Protein 3DBO (pdb70)

Structure (mmCIF, N/CA/C/O backbone):
data_3DBO
#
_entry.id   3DBO
#
_cell.length_a   64.830
_cell.length_b   64.830
_cell.length_c   164.650
_cell.angle_alpha   90.00
_cell.angle_beta   90.00
_cell.angle_gamma   120.00
#
_symmetry.space_group_name_H-M   'P 65 2 2'
#
loop_
_entity.id
_entity.type
_entity.pdbx_description
1 polymer 'Uncharacterized protein'
2 polymer 'Uncharacterized protein'
3 non-polymer 'SODIUM ION'
4 non-polymer 'ACETATE ION'
5 non-polymer BETA-MERCAPTOETHANOL
6 water water
#
loop_
_atom_site.group_PDB
_atom_site.id
_atom_site.type_symbol
_atom_site.label_atom_id
_atom_site.label_alt_id
_atom_site.label_comp_id
_atom_site.label_asym_id
_atom_site.label_entity_id
_atom_site.label_seq_id
_atom_site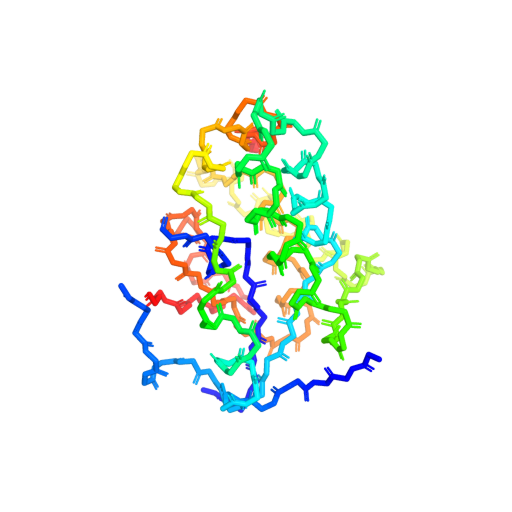.pdbx_PDB_ins_code
_atom_site.Cartn_x
_atom_site.Cartn_y
_atom_site.Cartn_z
_atom_site.occupancy
_atom_site.B_iso_or_equiv
_atom_site.auth_seq_id
_atom_site.auth_comp_id
_atom_site.auth_asym_id
_atom_site.auth_atom_id
_atom_site.pdbx_PDB_model_num
ATOM 1 N N . ARG A 1 53 ? 11.114 9.994 149.907 1.00 41.01 53 ARG A N 1
ATOM 2 C CA . ARG A 1 53 ? 10.672 11.416 149.754 1.00 40.82 53 ARG A CA 1
ATOM 3 C C . ARG A 1 53 ? 9.164 11.569 149.955 1.00 40.91 53 ARG A C 1
ATOM 4 O O . ARG A 1 53 ? 8.367 11.010 149.191 1.00 41.12 53 ARG A O 1
ATOM 12 N N . ARG A 1 54 ? 8.791 12.328 150.988 1.00 40.52 54 ARG A N 1
ATOM 13 C CA . ARG A 1 54 ? 7.392 12.562 151.359 1.00 40.19 54 ARG A CA 1
ATOM 14 C C . ARG A 1 54 ? 7.198 13.947 152.002 1.00 39.94 54 ARG A C 1
ATOM 15 O O . ARG A 1 54 ? 8.166 14.624 152.351 1.00 39.59 54 ARG A O 1
ATOM 17 N N . TRP A 1 55 ? 5.943 14.365 152.146 1.00 39.63 55 TRP A N 1
ATOM 18 C CA . TRP A 1 55 ? 5.634 15.635 152.796 1.00 39.34 55 TRP A CA 1
ATOM 19 C C . TRP A 1 55 ? 5.816 15.499 154.302 1.00 39.49 55 TRP A C 1
ATOM 20 O O . TRP A 1 55 ? 5.124 14.709 154.956 1.00 39.91 55 TRP A O 1
ATOM 31 N N . LEU A 1 56 ? 6.765 16.257 154.842 1.00 39.28 56 LEU A N 1
ATOM 32 C CA . LEU A 1 56 ? 7.084 16.204 156.265 1.00 39.24 56 LEU A CA 1
ATOM 33 C C . LEU A 1 56 ? 6.074 17.001 157.079 1.00 39.32 56 LEU A C 1
ATOM 34 O O . LEU A 1 56 ? 5.624 18.069 156.655 1.00 38.95 56 LEU A O 1
ATOM 39 N N . SER A 1 57 ? 5.717 16.481 158.254 1.00 39.07 57 SER A N 1
ATOM 40 C CA . SER A 1 57 ? 4.941 17.267 159.200 1.00 38.99 57 SER A CA 1
ATOM 41 C C . SER A 1 57 ? 5.814 18.408 159.727 1.00 39.02 57 SER A C 1
ATOM 42 O O . SER A 1 57 ? 7.045 18.339 159.673 1.00 38.70 57 SER A O 1
ATOM 45 N N . LYS A 1 58 ? 5.168 19.456 160.227 1.00 39.42 58 LYS A N 1
ATOM 46 C CA . LYS A 1 58 ? 5.851 20.575 160.878 1.00 39.94 58 LYS A CA 1
ATOM 47 C C . LYS A 1 58 ? 6.867 20.087 161.921 1.00 40.24 58 LYS A C 1
ATOM 48 O O . LYS A 1 58 ? 8.006 20.554 161.949 1.00 40.04 58 LYS A O 1
ATOM 54 N N . THR A 1 59 ? 6.451 19.145 162.770 1.00 40.46 59 THR A N 1
ATOM 55 C CA . THR A 1 59 ? 7.315 18.654 163.847 1.00 40.87 59 THR A CA 1
ATOM 56 C C . THR A 1 59 ? 8.473 17.831 163.294 1.00 40.53 59 THR A C 1
ATOM 57 O O . THR A 1 59 ? 9.614 18.002 163.723 1.00 40.50 59 THR A O 1
ATOM 61 N N . GLU A 1 60 ? 8.161 16.943 162.348 1.00 40.56 60 GLU A N 1
ATOM 62 C CA . GLU A 1 60 ? 9.170 16.166 161.622 1.00 40.35 60 GLU A CA 1
ATOM 63 C C . GLU A 1 60 ? 10.245 17.082 161.022 1.00 40.33 60 GLU A C 1
ATOM 64 O O . GLU A 1 60 ? 11.429 16.946 161.346 1.00 40.57 60 GLU A O 1
ATOM 70 N N . PHE A 1 61 ? 9.830 18.023 160.168 1.00 39.89 61 PHE A N 1
ATOM 71 C CA . PHE A 1 61 ? 10.766 18.976 159.563 1.00 39.41 61 PHE A CA 1
ATOM 72 C C . PHE A 1 61 ? 11.632 19.653 160.616 1.00 39.53 61 PHE A C 1
ATOM 73 O O . PHE A 1 61 ? 12.861 19.603 160.537 1.00 39.46 61 PHE A O 1
ATOM 81 N N . LEU A 1 62 ? 10.982 20.283 161.594 1.00 39.94 62 LEU A N 1
ATOM 82 C CA . LEU A 1 62 ? 11.682 21.022 162.644 1.00 40.15 62 LEU A CA 1
ATOM 83 C C . LEU A 1 62 ? 12.614 20.131 163.463 1.00 40.44 62 LEU A C 1
ATOM 84 O O . LEU A 1 62 ? 13.609 20.610 164.003 1.00 39.94 62 LEU A O 1
ATOM 89 N N . SER A 1 63 ? 12.298 18.835 163.536 1.00 41.08 63 SER A N 1
ATOM 90 C CA . SER A 1 63 ? 13.205 17.864 164.152 1.00 41.69 63 SER A CA 1
ATOM 91 C C . SER A 1 63 ? 14.434 17.595 163.279 1.00 41.89 63 SER A C 1
ATOM 92 O O . SER A 1 63 ? 15.550 17.493 163.800 1.00 42.10 63 SER A O 1
ATOM 95 N N . ARG A 1 64 ? 14.226 17.474 161.964 1.00 41.97 64 ARG A N 1
ATOM 96 C CA . ARG A 1 64 ? 15.331 17.229 161.023 1.00 42.00 64 ARG A CA 1
ATOM 97 C C . ARG A 1 64 ? 16.232 18.458 160.885 1.00 41.95 64 ARG A C 1
ATOM 98 O O . ARG A 1 64 ? 17.437 18.330 160.653 1.00 42.06 64 ARG A O 1
ATOM 113 N N . LEU A 1 65 ? 15.638 19.641 161.034 1.00 41.80 65 LEU A N 1
ATOM 114 C CA . LEU A 1 65 ? 16.353 20.901 160.826 1.00 41.63 65 LEU A CA 1
ATOM 115 C C . LEU A 1 65 ? 17.107 21.391 162.056 1.00 41.18 65 LEU A C 1
ATOM 116 O O . LEU A 1 65 ? 18.170 22.002 161.927 1.00 41.12 65 LEU A O 1
ATOM 121 N N . ARG A 1 66 ? 16.553 21.163 163.245 1.00 40.98 66 ARG A N 1
ATOM 122 C CA . ARG A 1 66 ? 17.178 21.718 164.454 1.00 40.28 66 ARG A CA 1
ATOM 123 C C . ARG A 1 66 ? 18.502 21.040 164.754 1.00 39.47 66 ARG A C 1
ATOM 124 O O . ARG A 1 66 ? 18.577 19.816 164.879 1.00 39.95 66 ARG A O 1
ATOM 132 N N . GLY A 1 67 ? 19.550 21.855 164.827 1.00 38.55 67 GLY A N 1
ATOM 133 C CA . GLY A 1 67 ? 20.922 21.362 164.900 1.00 37.18 67 GLY A CA 1
ATOM 134 C C . GLY A 1 67 ? 21.564 21.121 163.540 1.00 36.24 67 GLY A C 1
ATOM 135 O O . GLY A 1 67 ? 22.742 20.748 163.468 1.00 36.35 67 GLY A O 1
ATOM 136 N N . ALA A 1 68 ? 20.800 21.329 162.464 1.00 34.53 68 ALA A N 1
ATOM 137 C CA . ALA A 1 68 ? 21.292 21.090 161.101 1.00 33.18 68 ALA A CA 1
ATOM 138 C C . ALA A 1 68 ? 21.209 22.321 160.183 1.00 32.30 68 ALA A C 1
ATOM 139 O O . ALA A 1 68 ? 21.387 22.200 158.977 1.00 32.08 68 ALA A O 1
ATOM 141 N N . GLN A 1 69 ? 20.956 23.500 160.750 1.00 31.24 69 GLN A N 1
ATOM 142 C CA . GLN A 1 69 ? 20.937 24.738 159.959 1.00 30.46 69 GLN A CA 1
ATOM 143 C C . GLN A 1 69 ? 22.316 25.060 159.395 1.00 29.54 69 GLN A C 1
ATOM 144 O O . GLN A 1 69 ? 23.335 24.847 160.047 1.00 28.98 69 GLN A O 1
ATOM 150 N N . ALA A 1 70 ? 22.345 25.552 158.168 1.00 28.12 70 ALA A N 1
ATOM 151 C CA . ALA A 1 70 ? 23.600 25.954 157.548 1.00 28.12 70 ALA A CA 1
ATOM 152 C C . ALA A 1 70 ? 24.131 27.182 158.284 1.00 28.02 70 ALA A C 1
ATOM 153 O O . ALA A 1 70 ? 23.363 27.909 158.924 1.00 27.64 70 ALA A O 1
ATOM 155 N N . ASP A 1 71 ? 25.440 27.393 158.216 1.00 28.06 71 ASP A N 1
ATOM 156 C CA . ASP A 1 71 ? 26.057 28.612 158.736 1.00 27.94 71 ASP A CA 1
ATOM 157 C C . ASP A 1 71 ? 25.498 29.840 158.004 1.00 28.72 71 ASP A C 1
ATOM 158 O O . ASP A 1 71 ? 25.176 29.761 156.811 1.00 28.48 71 ASP A O 1
ATOM 163 N N . PRO A 1 72 ? 25.400 30.986 158.706 1.00 29.00 72 PRO A N 1
ATOM 164 C CA . PRO A 1 72 ? 24.942 32.235 158.099 1.00 28.97 72 PRO A CA 1
ATOM 165 C C . PRO A 1 72 ? 25.730 32.613 156.837 1.00 28.95 72 PRO A C 1
ATOM 166 O O . PRO A 1 72 ? 25.179 33.248 155.930 1.00 28.46 72 PRO A O 1
ATOM 170 N N . GLY A 1 73 ? 26.997 32.195 156.777 1.00 28.85 73 GLY A N 1
ATOM 171 C CA . GLY A 1 73 ? 27.862 32.460 155.635 1.00 28.33 73 GLY A CA 1
ATOM 172 C C . GLY A 1 73 ? 27.395 31.844 154.323 1.00 28.39 73 GLY A C 1
ATOM 173 O O . GLY A 1 73 ? 27.862 32.247 153.250 1.00 28.57 73 GLY A O 1
ATOM 174 N N . LEU A 1 74 ? 26.473 30.880 154.389 1.00 27.94 74 LEU A N 1
ATOM 175 C CA . LEU A 1 74 ? 25.901 30.313 153.155 1.00 28.19 74 LEU A CA 1
ATOM 176 C C . LEU A 1 74 ? 25.141 31.372 152.352 1.00 28.63 74 LEU A C 1
ATOM 177 O O . LEU A 1 74 ? 25.086 31.300 151.121 1.00 28.52 74 LEU A O 1
ATOM 182 N N . ARG A 1 75 ? 24.567 32.359 153.047 1.00 29.35 75 ARG A N 1
ATOM 183 C CA . ARG A 1 75 ? 23.914 33.487 152.366 1.00 29.67 75 ARG A CA 1
ATOM 184 C C . ARG A 1 75 ? 24.893 34.226 151.483 1.00 30.18 75 ARG A C 1
ATOM 185 O O . ARG A 1 75 ? 24.546 34.620 150.373 1.00 30.54 75 ARG A O 1
ATOM 193 N N . ASN A 1 76 ? 26.110 34.419 151.995 1.00 30.48 76 ASN A N 1
ATOM 194 C CA . ASN A 1 76 ? 27.181 35.082 151.259 1.00 30.99 76 ASN A CA 1
ATOM 195 C C . ASN A 1 76 ? 27.594 34.275 150.039 1.00 30.33 76 ASN A C 1
ATOM 196 O O . ASN A 1 76 ? 27.689 34.820 148.937 1.00 29.91 76 ASN A O 1
ATOM 201 N N . ASP A 1 77 ? 27.831 32.977 150.239 1.00 29.85 77 ASP A N 1
ATOM 202 C CA . ASP A 1 77 ? 28.227 32.098 149.144 1.00 29.62 77 ASP A CA 1
ATOM 203 C C . ASP A 1 77 ? 27.137 32.050 148.070 1.00 29.02 77 ASP A C 1
ATOM 204 O O . ASP A 1 77 ? 27.439 32.092 146.869 1.00 29.34 77 ASP A O 1
ATOM 209 N N . LEU A 1 78 ? 25.876 31.978 148.490 1.00 28.64 78 LEU A N 1
ATOM 210 C CA . LEU A 1 78 ? 24.774 31.956 147.527 1.00 28.51 78 LEU A CA 1
ATOM 211 C C . LEU A 1 78 ? 24.565 33.300 146.789 1.00 28.96 78 LEU A C 1
ATOM 212 O O . LEU A 1 78 ? 24.134 33.308 145.636 1.00 28.56 78 LEU A O 1
ATOM 217 N N . ALA A 1 79 ? 24.889 34.427 147.429 1.00 29.28 79 ALA A N 1
ATOM 218 C CA . ALA A 1 79 ? 24.846 35.721 146.719 1.00 29.52 79 ALA A CA 1
ATOM 219 C C . ALA A 1 79 ? 25.824 35.727 145.527 1.00 29.90 79 ALA A C 1
ATOM 220 O O . ALA A 1 79 ? 25.504 36.210 144.435 1.00 30.23 79 ALA A O 1
ATOM 222 N N . VAL A 1 80 ? 27.006 35.153 145.746 1.00 30.14 80 VAL A N 1
ATOM 223 C CA . VAL A 1 80 ? 28.042 35.032 144.723 1.00 30.48 80 VAL A CA 1
ATOM 224 C C . VAL A 1 80 ? 27.657 34.032 143.624 1.00 29.94 80 VAL A C 1
ATOM 225 O O . VAL A 1 80 ? 27.830 34.319 142.433 1.00 30.74 80 VAL A O 1
ATOM 229 N N . LEU A 1 81 ? 27.106 32.882 144.027 1.00 29.49 81 LEU A N 1
ATOM 230 C CA . LEU A 1 81 ? 26.836 31.755 143.108 1.00 28.87 81 LEU A CA 1
ATOM 231 C C . LEU A 1 81 ? 25.444 31.723 142.439 1.00 28.99 81 LEU A C 1
ATOM 232 O O . LEU A 1 81 ? 25.285 31.153 141.346 1.00 28.90 81 LEU A O 1
ATOM 237 N N . ALA A 1 82 ? 24.450 32.322 143.094 1.00 28.86 82 ALA A N 1
ATOM 238 C CA . ALA A 1 82 ? 23.056 32.256 142.642 1.00 28.97 82 ALA A CA 1
ATOM 239 C C . ALA A 1 82 ? 22.281 33.532 142.996 1.00 29.18 82 ALA A C 1
ATOM 240 O O . ALA A 1 82 ? 21.051 33.494 143.207 1.00 28.69 82 ALA A O 1
ATOM 242 N N . GLY A 1 83 ? 23.005 34.654 143.069 1.00 29.49 83 GLY A N 1
ATOM 243 C CA . GLY A 1 83 ? 22.422 35.942 143.467 1.00 30.75 83 GLY A CA 1
ATOM 244 C C . GLY A 1 83 ? 21.923 36.759 142.287 1.00 31.13 83 GLY A C 1
ATOM 245 O O . GLY A 1 83 ? 21.438 37.882 142.451 1.00 31.95 83 GLY A O 1
ATOM 246 N N . ASP A 1 84 ? 22.033 36.183 141.097 1.00 31.63 84 ASP A N 1
ATOM 247 C CA . ASP A 1 84 ? 21.544 36.805 139.865 1.00 31.59 84 ASP A CA 1
ATOM 248 C C . ASP A 1 84 ? 20.038 37.052 139.909 1.00 31.34 84 ASP A C 1
ATOM 249 O O . ASP A 1 84 ? 19.273 36.139 140.191 1.00 31.30 84 ASP A O 1
ATOM 254 N N . THR A 1 85 ? 19.636 38.292 139.624 1.00 31.19 85 THR A N 1
ATOM 255 C CA . THR A 1 85 ? 18.227 38.708 139.696 1.00 30.79 85 THR A CA 1
ATOM 256 C C . THR A 1 85 ? 17.565 38.722 138.311 1.00 30.06 85 THR A C 1
ATOM 257 O O . THR A 1 85 ? 18.207 38.446 137.289 1.00 30.15 85 THR A O 1
ATOM 261 N N . THR A 1 86 ? 16.273 39.037 138.287 1.00 28.42 86 THR A N 1
ATOM 262 C CA . THR A 1 86 ? 15.528 39.082 137.038 1.00 27.24 86 THR A CA 1
ATOM 263 C C . THR A 1 86 ? 16.007 40.258 136.189 0.50 27.15 86 THR A C 1
ATOM 264 O O . THR A 1 86 ? 15.978 40.194 134.958 0.50 26.63 86 THR A O 1
ATOM 268 N N . PRO B 2 20 ? -1.793 27.689 156.538 1.00 33.10 20 PRO B N 1
ATOM 269 C CA . PRO B 2 20 ? -2.350 26.789 155.531 1.00 32.24 20 PRO B CA 1
ATOM 270 C C . PRO B 2 20 ? -1.989 25.352 155.871 1.00 31.13 20 PRO B C 1
ATOM 271 O O . PRO B 2 20 ? -1.181 25.129 156.771 1.00 31.66 20 PRO B O 1
ATOM 275 N N . ALA B 2 21 ? -2.583 24.392 155.165 1.00 29.65 21 ALA B N 1
ATOM 276 C CA . ALA B 2 21 ? -2.299 22.975 155.393 1.00 28.08 21 ALA B CA 1
ATOM 277 C C . ALA B 2 21 ? -0.860 22.598 155.013 1.00 26.85 21 ALA B C 1
ATOM 278 O O . ALA B 2 21 ? -0.198 21.833 155.717 1.00 26.50 21 ALA B O 1
ATOM 280 N N . ALA B 2 22 ? -0.381 23.143 153.897 1.00 24.77 22 ALA B N 1
ATOM 281 C CA . ALA B 2 22 ? 0.944 22.792 153.375 1.00 22.45 22 ALA B CA 1
ATOM 282 C C . ALA B 2 22 ? 1.691 24.027 152.858 1.00 20.76 22 ALA B C 1
ATOM 283 O O . ALA B 2 22 ? 1.088 25.069 152.579 1.00 20.39 22 ALA B O 1
ATOM 285 N N . GLY B 2 23 ? 3.004 23.918 152.766 1.00 18.74 23 GLY B N 1
ATOM 286 C CA . GLY B 2 23 ? 3.790 24.998 152.190 1.00 17.17 23 GLY B CA 1
ATOM 287 C C . GLY B 2 23 ? 5.119 24.524 151.632 1.00 15.13 23 GLY B C 1
ATOM 288 O O . GLY B 2 23 ? 5.550 23.394 151.875 1.00 15.37 23 GLY B O 1
ATOM 289 N N . VAL B 2 24 ? 5.761 25.414 150.891 1.00 13.69 24 VAL B N 1
ATOM 290 C CA . VAL B 2 24 ? 7.024 25.124 150.222 1.00 12.23 24 VAL B CA 1
ATOM 291 C C . VAL B 2 24 ? 8.154 25.959 150.805 1.00 11.76 24 VAL B C 1
ATOM 292 O O . VAL B 2 24 ? 8.127 27.176 150.700 1.00 12.35 24 VAL B O 1
ATOM 296 N N . LEU B 2 25 ? 9.136 25.304 151.436 1.00 11.41 25 LEU B N 1
ATOM 297 C CA . LEU B 2 25 ? 10.285 25.980 152.034 1.00 11.93 25 LEU B CA 1
ATOM 298 C C . LEU B 2 25 ? 11.248 26.441 150.955 1.00 12.82 25 LEU B C 1
ATOM 299 O O . LEU B 2 25 ? 11.513 25.691 150.014 1.00 11.39 25 LEU B O 1
ATOM 304 N N . ASP B 2 26 ? 11.744 27.670 151.086 1.00 12.84 26 ASP B N 1
ATOM 305 C CA . ASP B 2 26 ? 12.802 28.170 150.218 1.00 14.25 26 ASP B CA 1
ATOM 306 C C . ASP B 2 26 ? 14.144 27.823 150.857 1.00 14.50 26 ASP B C 1
ATOM 307 O O . ASP B 2 26 ? 14.170 27.145 151.893 1.00 15.74 26 ASP B O 1
ATOM 312 N N . THR B 2 27 ? 15.250 28.308 150.300 1.00 13.88 27 THR B N 1
ATOM 313 C CA . THR B 2 27 ? 16.564 27.966 150.854 1.00 14.03 27 THR B CA 1
ATOM 314 C C . THR B 2 27 ? 16.861 28.651 152.194 1.00 14.30 27 THR B C 1
ATOM 315 O O . THR B 2 27 ? 17.490 28.054 153.067 1.00 13.52 27 THR B O 1
ATOM 319 N N . SER B 2 28 ? 16.394 29.895 152.352 1.00 14.01 28 SER B N 1
ATOM 320 C CA . SER B 2 28 ? 16.686 30.700 153.537 1.00 15.48 28 SER B CA 1
ATOM 321 C C . SER B 2 28 ? 16.225 30.084 154.869 1.00 15.74 28 SER B C 1
ATOM 322 O O . SER B 2 28 ? 16.875 30.279 155.904 1.00 17.19 28 SER B O 1
ATOM 325 N N . VAL B 2 29 ? 15.143 29.312 154.853 1.00 15.99 29 VAL B N 1
ATOM 326 C CA . VAL B 2 29 ? 14.666 28.636 156.076 1.00 16.98 29 VAL B CA 1
ATOM 327 C C . VAL B 2 29 ? 15.713 27.628 156.606 1.00 17.48 29 VAL B C 1
ATOM 328 O O . VAL B 2 29 ? 15.789 27.378 157.819 1.00 17.53 29 VAL B O 1
ATOM 335 N N . PHE B 2 30 ? 16.512 27.049 155.697 1.00 17.37 30 PHE B N 1
ATOM 336 C CA . PHE B 2 30 ? 17.530 26.058 156.074 1.00 17.73 30 PHE B CA 1
ATOM 337 C C . PHE B 2 30 ? 18.794 26.701 156.656 1.00 18.83 30 PHE B C 1
ATOM 338 O O . PHE B 2 30 ? 19.623 26.018 157.265 1.00 19.63 30 PHE B O 1
ATOM 346 N N . ILE B 2 31 ? 18.937 28.009 156.483 1.00 20.41 31 ILE B N 1
ATOM 347 C CA . ILE B 2 31 ? 20.124 28.736 156.919 1.00 21.81 31 ILE B CA 1
ATOM 348 C C . ILE B 2 31 ? 19.903 29.454 158.266 1.00 23.33 31 ILE B C 1
ATOM 349 O O . ILE B 2 31 ? 18.824 29.989 158.515 1.00 24.50 31 ILE B O 1
ATOM 354 N N . ALA B 2 32 ? 20.909 29.433 159.143 1.00 23.75 32 ALA B N 1
ATOM 355 C CA . ALA B 2 32 ? 20.845 30.199 160.416 1.00 24.62 32 ALA B CA 1
ATOM 356 C C . ALA B 2 32 ? 20.913 31.712 160.157 1.00 25.00 32 ALA B C 1
ATOM 357 O O . ALA B 2 32 ? 21.710 32.176 159.321 1.00 25.57 32 ALA B O 1
ATOM 359 N N . GLN B 2 38 ? 16.220 32.090 165.478 1.00 37.11 38 GLN B N 1
ATOM 360 C CA . GLN B 2 38 ? 15.198 31.043 165.374 1.00 37.33 38 GLN B CA 1
ATOM 361 C C . GLN B 2 38 ? 14.036 31.429 164.452 1.00 36.40 38 GLN B C 1
ATOM 362 O O . GLN B 2 38 ? 13.723 32.608 164.305 1.00 36.80 38 GLN B O 1
ATOM 368 N N . LEU B 2 39 ? 13.395 30.425 163.850 1.00 35.32 39 LEU B N 1
ATOM 369 C CA . LEU B 2 39 ? 12.280 30.656 162.933 1.00 34.08 39 LEU B CA 1
ATOM 370 C C . LEU B 2 39 ? 10.983 30.873 163.691 1.00 33.23 39 LEU B C 1
ATOM 371 O O . LEU B 2 39 ? 10.843 30.442 164.843 1.00 33.14 39 LEU B O 1
ATOM 376 N N . ASP B 2 40 ? 10.040 31.547 163.039 1.00 31.91 40 ASP B N 1
ATOM 377 C CA . ASP B 2 40 ? 8.704 31.724 163.590 1.00 31.16 40 ASP B CA 1
ATOM 378 C C . ASP B 2 40 ? 7.883 30.468 163.330 1.00 30.47 40 ASP B C 1
ATOM 379 O O . ASP B 2 40 ? 7.136 30.393 162.348 1.00 30.00 40 ASP B O 1
ATOM 384 N N . GLU B 2 41 ? 8.010 29.492 164.232 1.00 30.05 41 GLU B N 1
ATOM 385 C CA . GLU B 2 41 ? 7.446 28.150 164.038 1.00 29.55 41 GLU B CA 1
ATOM 386 C C . GLU B 2 41 ? 5.935 28.138 163.892 1.00 29.00 41 GLU B C 1
ATOM 387 O O . GLU B 2 41 ? 5.397 27.330 163.131 1.00 28.98 41 GLU B O 1
ATOM 393 N N . ALA B 2 42 ? 5.255 29.026 164.621 1.00 28.07 42 ALA B N 1
ATOM 394 C CA . ALA B 2 42 ? 3.794 29.147 164.570 1.00 27.18 42 ALA B CA 1
ATOM 395 C C . ALA B 2 42 ? 3.232 29.307 163.156 1.00 26.68 42 ALA B C 1
ATOM 396 O O . ALA B 2 42 ? 2.113 28.866 162.878 1.00 26.51 42 ALA B O 1
ATOM 398 N N . LEU B 2 43 ? 4.011 29.935 162.275 1.00 25.85 43 LEU B N 1
ATOM 399 C CA . LEU B 2 43 ? 3.570 30.238 160.899 1.00 25.59 43 LEU B CA 1
ATOM 400 C C . LEU B 2 43 ? 3.908 29.163 159.865 1.00 25.74 43 LEU B C 1
ATOM 401 O O . LEU B 2 43 ? 3.427 29.228 158.730 1.00 25.44 43 LEU B O 1
ATOM 406 N N . ILE B 2 44 ? 4.718 28.181 160.255 1.00 26.12 44 ILE B N 1
ATOM 407 C CA . ILE B 2 44 ? 5.051 27.066 159.356 1.00 26.40 44 ILE B CA 1
ATOM 408 C C . ILE B 2 44 ? 3.812 26.190 159.211 1.00 26.62 44 ILE B C 1
ATOM 409 O O . ILE B 2 44 ? 3.192 25.820 160.216 1.00 27.68 44 ILE B O 1
ATOM 414 N N . PRO B 2 45 ? 3.406 25.888 157.965 1.00 26.36 45 PRO B N 1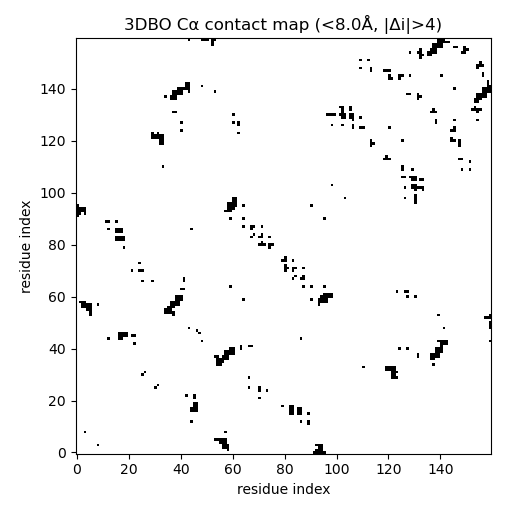
ATOM 415 C CA . PRO B 2 45 ? 2.266 25.002 157.760 1.00 26.47 45 PRO B CA 1
ATOM 416 C C . PRO B 2 45 ? 2.518 23.628 158.351 1.00 26.79 45 PRO B C 1
ATOM 417 O O . PRO B 2 45 ? 3.665 23.273 158.673 1.00 27.15 45 PRO B O 1
ATOM 421 N N . ASP B 2 46 ? 1.438 22.873 158.495 1.00 27.41 46 ASP B N 1
ATOM 422 C CA . ASP B 2 46 ? 1.462 21.546 159.101 1.00 28.08 46 ASP B CA 1
ATOM 423 C C . ASP B 2 46 ? 2.314 20.545 158.334 1.00 27.10 46 ASP B C 1
ATOM 424 O O . ASP B 2 46 ? 2.986 19.717 158.945 1.00 28.33 46 ASP B O 1
ATOM 429 N N . ARG B 2 47 ? 2.276 20.631 157.005 1.00 24.76 47 ARG B N 1
ATOM 430 C CA . ARG B 2 47 ? 3.038 19.746 156.136 1.00 23.10 47 ARG B CA 1
ATOM 431 C C . ARG B 2 47 ? 3.921 20.620 155.256 1.00 20.86 47 ARG B C 1
ATOM 432 O O . ARG B 2 47 ? 3.434 21.617 154.734 1.00 19.89 47 ARG B O 1
ATOM 440 N N . VAL B 2 48 ? 5.197 20.263 155.116 1.00 19.40 48 VAL B N 1
ATOM 441 C CA . VAL B 2 48 ? 6.136 21.052 154.286 1.00 17.88 48 VAL B CA 1
ATOM 442 C C . VAL B 2 48 ? 6.862 20.220 153.219 1.00 17.32 48 VAL B C 1
ATOM 443 O O . VAL B 2 48 ? 7.118 19.027 153.412 1.00 17.28 48 VAL B O 1
ATOM 447 N N . ALA B 2 49 ? 7.154 20.861 152.088 1.00 14.73 49 ALA B N 1
ATOM 448 C CA . ALA B 2 49 ? 8.034 20.304 151.047 1.00 14.02 49 ALA B CA 1
ATOM 449 C C . ALA B 2 49 ? 9.073 21.376 150.701 1.00 12.91 49 ALA B C 1
ATOM 450 O O . ALA B 2 49 ? 8.990 22.513 151.177 1.00 11.89 49 ALA B O 1
ATOM 452 N N . THR B 2 50 ? 10.071 21.034 149.886 1.00 11.26 50 THR B N 1
ATOM 453 C CA . THR B 2 50 ? 10.901 22.084 149.325 1.00 10.76 50 THR B CA 1
ATOM 454 C C . THR B 2 50 ? 10.952 21.866 147.802 1.00 10.04 50 THR B C 1
ATOM 455 O O . THR B 2 50 ? 10.125 21.106 147.252 1.00 10.01 50 THR B O 1
ATOM 459 N N . THR B 2 51 ? 11.882 22.539 147.125 1.00 10.02 51 THR B N 1
ATOM 460 C CA . THR B 2 51 ? 11.969 22.353 145.685 1.00 10.01 51 THR B CA 1
ATOM 461 C C . THR B 2 51 ? 13.376 21.927 145.297 1.00 9.64 51 THR B C 1
ATOM 462 O O . THR B 2 51 ? 14.315 21.964 146.104 1.00 10.88 51 THR B O 1
ATOM 466 N N . VAL B 2 52 ? 13.521 21.565 144.027 1.00 9.58 52 VAL B N 1
ATOM 467 C CA . VAL B 2 52 ? 14.819 21.185 143.476 1.00 8.99 52 VAL B CA 1
ATOM 468 C C . VAL B 2 52 ? 15.808 22.337 143.490 1.00 8.65 52 VAL B C 1
ATOM 469 O O . VAL B 2 52 ? 17.023 22.103 143.500 1.00 8.45 52 VAL B O 1
ATOM 473 N N . VAL B 2 53 ? 15.299 23.572 143.481 1.00 6.87 53 VAL B N 1
ATOM 474 C CA . VAL B 2 53 ? 16.186 24.746 143.506 1.00 7.60 53 VAL B CA 1
ATOM 475 C C . VAL B 2 53 ? 16.949 24.756 144.837 1.00 7.51 53 VAL B C 1
ATOM 476 O O . VAL B 2 53 ? 18.150 25.039 144.868 1.00 7.52 53 VAL B O 1
ATOM 480 N N . THR B 2 54 ? 16.233 24.497 145.932 1.00 7.04 54 THR B N 1
ATOM 481 C CA . THR B 2 54 ? 16.870 24.452 147.256 1.00 8.55 54 THR B CA 1
ATOM 482 C C . THR B 2 54 ? 17.803 23.256 147.360 1.00 7.70 54 THR B C 1
ATOM 483 O O . THR B 2 54 ? 18.895 23.390 147.919 1.00 9.08 54 THR B O 1
ATOM 487 N N . LEU B 2 55 ? 17.409 22.106 146.816 1.00 8.66 55 LEU B N 1
ATOM 488 C CA . LEU B 2 55 ? 18.329 20.939 146.759 1.00 8.25 55 LEU B CA 1
ATOM 489 C C . LEU B 2 55 ? 19.661 21.371 146.101 1.00 8.62 55 LEU B C 1
ATOM 490 O O . LEU B 2 55 ? 20.745 21.115 146.623 1.00 9.00 55 LEU B O 1
ATOM 495 N N . ALA B 2 56 ? 19.560 22.058 144.965 1.00 7.92 56 ALA B N 1
ATOM 496 C CA . ALA B 2 56 ? 20.735 22.553 144.248 1.00 8.20 56 ALA B CA 1
ATOM 497 C C . ALA B 2 56 ? 21.566 23.536 145.076 1.00 8.82 56 ALA B C 1
ATOM 498 O O . ALA B 2 56 ? 22.792 23.462 145.127 1.00 8.14 56 ALA B O 1
ATOM 500 N N . GLU B 2 57 ? 20.879 24.477 145.715 1.00 8.81 57 GLU B N 1
ATOM 501 C CA . GLU B 2 57 ? 21.558 25.523 146.454 1.00 9.25 57 GLU B CA 1
ATOM 502 C C . GLU B 2 57 ? 22.275 25.004 147.705 1.00 9.52 57 GLU B C 1
ATOM 503 O O . GLU B 2 57 ? 23.405 25.402 147.977 1.00 9.26 57 GLU B O 1
ATOM 509 N N . LEU B 2 58 ? 21.624 24.093 148.419 1.00 9.94 58 LEU B N 1
ATOM 510 C CA . LEU B 2 58 ? 22.252 23.432 149.588 1.00 9.47 58 LEU B CA 1
ATOM 511 C C . LEU B 2 58 ? 23.452 22.580 149.152 1.00 10.25 58 LEU B C 1
ATOM 512 O O . LEU B 2 58 ? 24.475 22.543 149.832 1.00 9.81 58 LEU B O 1
ATOM 517 N N . ARG B 2 59 ? 23.340 21.951 147.984 1.00 9.54 59 ARG B N 1
ATOM 518 C CA . ARG B 2 59 ? 24.443 21.138 147.466 1.00 9.65 59 ARG B CA 1
ATOM 519 C C . ARG B 2 59 ? 25.628 22.003 147.067 1.00 8.83 59 ARG B C 1
ATOM 520 O O . ARG B 2 59 ? 26.763 21.686 147.384 1.00 8.75 59 ARG B O 1
ATOM 528 N N . VAL B 2 60 ? 25.383 23.115 146.379 1.00 9.52 60 VAL B N 1
ATOM 529 C CA . VAL B 2 60 ? 26.475 24.022 146.061 1.00 9.57 60 VAL B CA 1
ATOM 530 C C . VAL B 2 60 ? 27.123 24.552 147.349 1.00 10.40 60 VAL B C 1
ATOM 531 O O . VAL B 2 60 ? 28.358 24.698 147.422 1.00 11.53 60 VAL B O 1
ATOM 538 N N . GLY B 2 61 ? 26.299 24.782 148.381 1.00 10.13 61 GLY B N 1
ATOM 539 C CA . GLY B 2 61 ? 26.823 25.148 149.716 1.00 9.82 61 GLY B CA 1
ATOM 540 C C . GLY B 2 61 ? 27.877 24.168 150.235 1.00 9.65 61 GLY B C 1
ATOM 541 O O . GLY B 2 61 ? 28.940 24.584 150.736 1.00 10.72 61 GLY B O 1
ATOM 542 N N . VAL B 2 62 ? 27.579 22.873 150.134 1.00 9.63 62 VAL B N 1
ATOM 543 C CA . VAL B 2 62 ? 28.519 21.818 150.579 1.00 10.01 62 VAL B CA 1
ATOM 544 C C . VAL B 2 62 ? 29.806 21.915 149.778 1.00 11.01 62 VAL B C 1
ATOM 545 O O . VAL B 2 62 ? 30.903 21.896 150.340 1.00 10.47 62 VAL B O 1
ATOM 549 N N . LEU B 2 63 ? 29.670 22.058 148.457 1.00 10.36 63 LEU B N 1
ATOM 550 C CA . LEU B 2 63 ? 30.842 22.068 147.581 1.00 11.51 63 LEU B CA 1
ATOM 551 C C . LEU B 2 63 ? 31.694 23.337 147.692 1.00 12.79 63 LEU B C 1
ATOM 552 O O . LEU B 2 63 ? 32.895 23.312 147.415 1.00 14.11 63 LEU B O 1
ATOM 557 N N . ALA B 2 64 ? 31.072 24.437 148.102 1.00 13.19 64 ALA B N 1
ATOM 558 C CA . ALA B 2 64 ? 31.768 25.730 148.243 1.00 14.61 64 ALA B CA 1
ATOM 559 C C . ALA B 2 64 ? 32.426 25.936 149.606 1.00 15.36 64 ALA B C 1
ATOM 560 O O . ALA B 2 64 ? 33.258 26.845 149.760 1.00 16.10 64 ALA B O 1
ATOM 562 N N . ALA B 2 65 ? 32.039 25.129 150.587 1.00 15.36 65 ALA B N 1
ATOM 563 C CA . ALA B 2 65 ? 32.483 25.343 151.976 1.00 16.72 65 ALA B CA 1
ATOM 564 C C . ALA B 2 65 ? 34.002 25.386 152.045 1.00 17.56 65 ALA B C 1
ATOM 565 O O . ALA B 2 65 ? 34.680 24.536 151.456 1.00 17.56 65 ALA B O 1
ATOM 567 N N . ALA B 2 66 ? 34.517 26.385 152.764 1.00 19.00 66 ALA B N 1
ATOM 568 C CA . ALA B 2 66 ? 35.942 26.659 152.827 1.00 20.47 66 ALA B CA 1
ATOM 569 C C . ALA B 2 66 ? 36.711 25.810 153.856 1.00 21.07 66 ALA B C 1
ATOM 570 O O . ALA B 2 66 ? 37.889 25.537 153.663 1.00 22.99 66 ALA B O 1
ATOM 572 N N . THR B 2 67 ? 36.054 25.379 154.925 1.00 20.54 67 THR B N 1
ATOM 573 C CA . THR B 2 67 ? 36.721 24.626 155.996 1.00 20.38 67 THR B CA 1
ATOM 574 C C . THR B 2 67 ? 35.899 23.410 156.330 1.00 19.93 67 THR B C 1
ATOM 575 O O . THR B 2 67 ? 34.689 23.401 156.071 1.00 18.77 67 THR B O 1
ATOM 579 N N A THR B 2 68 ? 36.520 22.376 156.915 0.50 19.36 68 THR B N 1
ATOM 580 N N B THR B 2 68 ? 36.542 22.427 156.947 0.50 19.39 68 THR B N 1
ATOM 581 C CA A THR B 2 68 ? 35.766 21.158 157.267 0.50 19.01 68 THR B CA 1
ATOM 582 C CA B THR B 2 68 ? 35.892 21.183 157.305 0.50 19.08 68 THR B CA 1
ATOM 583 C C A THR B 2 68 ? 34.568 21.430 158.154 0.50 18.81 68 THR B C 1
ATOM 584 C C B THR B 2 68 ? 34.671 21.345 158.220 0.50 18.88 68 THR B C 1
ATOM 585 O O A THR B 2 68 ? 33.506 20.862 157.929 0.50 18.10 68 THR B O 1
ATOM 586 O O B THR B 2 68 ? 33.680 20.641 158.049 0.50 18.29 68 THR B O 1
ATOM 593 N N . ASP B 2 69 ? 34.726 22.293 159.159 1.00 18.76 69 ASP B N 1
ATOM 594 C CA . ASP B 2 69 ? 33.599 22.540 160.076 1.00 18.78 69 ASP B CA 1
ATOM 595 C C . ASP B 2 69 ? 32.368 23.070 159.343 1.00 17.23 69 ASP B C 1
ATOM 596 O O . ASP B 2 69 ? 31.255 22.625 159.604 1.00 16.09 69 ASP B O 1
ATOM 601 N N . ILE B 2 70 ? 32.589 24.018 158.442 1.00 15.37 70 ILE B N 1
ATOM 602 C CA . ILE B 2 70 ? 31.498 24.612 157.668 1.00 15.33 70 ILE B CA 1
ATOM 603 C C . ILE B 2 70 ? 30.932 23.537 156.736 1.00 14.53 70 ILE B C 1
ATOM 604 O O . ILE B 2 70 ? 29.718 23.401 156.610 1.00 14.69 70 ILE B O 1
ATOM 613 N N . ARG B 2 71 ? 31.833 22.784 156.107 1.00 13.77 71 ARG B N 1
ATOM 614 C CA . ARG B 2 71 ? 31.442 21.694 155.202 1.00 12.87 71 ARG B CA 1
ATOM 615 C C . ARG B 2 71 ? 30.578 20.661 155.936 1.00 12.63 71 ARG B C 1
ATOM 616 O O . ARG B 2 71 ? 29.550 20.241 155.425 1.00 11.84 71 ARG B O 1
ATOM 624 N N . ALA B 2 72 ? 30.994 20.259 157.140 1.00 11.84 72 ALA B N 1
ATOM 625 C CA . ALA B 2 72 ? 30.191 19.312 157.917 1.00 11.76 72 ALA B CA 1
ATOM 626 C C . ALA B 2 72 ? 28.812 19.866 158.256 1.00 10.58 72 ALA B C 1
ATOM 627 O O . ALA B 2 72 ? 27.820 19.133 158.201 1.00 10.62 72 ALA B O 1
ATOM 629 N N . GLN B 2 73 ? 28.751 21.138 158.649 1.00 11.28 73 GLN B N 1
ATOM 630 C CA . GLN B 2 73 ? 27.458 21.765 158.967 1.00 11.27 73 GLN B CA 1
ATOM 631 C C . GLN B 2 73 ? 26.538 21.776 157.733 1.00 11.05 73 GLN B C 1
ATOM 632 O O . GLN B 2 73 ? 25.351 21.449 157.818 1.0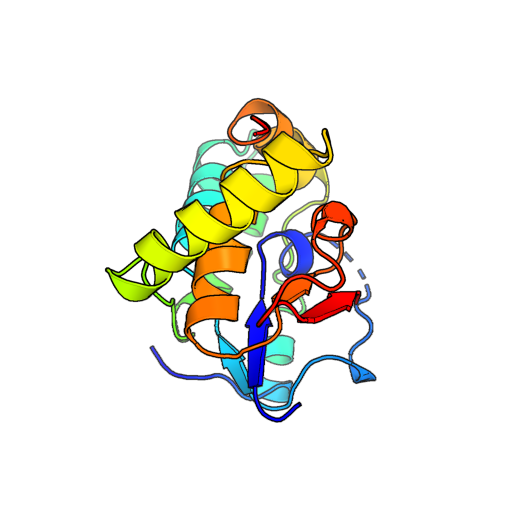0 11.23 73 GLN B O 1
ATOM 643 N N . ARG B 2 74 ? 27.095 22.196 156.610 1.00 10.88 74 ARG B N 1
ATOM 644 C CA . ARG B 2 74 ? 26.311 22.354 155.379 1.00 10.75 74 ARG B CA 1
ATOM 645 C C . ARG B 2 74 ? 25.892 20.992 154.859 1.00 9.43 74 ARG B C 1
ATOM 646 O O . ARG B 2 74 ? 24.807 20.835 154.295 1.00 10.20 74 ARG B O 1
ATOM 654 N N . LEU B 2 75 ? 26.745 20.000 155.068 1.00 9.56 75 LEU B N 1
ATOM 655 C CA . LEU B 2 75 ? 26.408 18.641 154.678 1.00 9.57 75 LEU B CA 1
ATOM 656 C C . LEU B 2 75 ? 25.202 18.121 155.494 1.00 10.15 75 LEU B C 1
ATOM 657 O O . LEU B 2 75 ? 24.277 17.529 154.929 1.00 9.33 75 LEU B O 1
ATOM 662 N N . ALA B 2 76 ? 25.194 18.362 156.806 1.00 10.52 76 ALA B N 1
ATOM 663 C CA . ALA B 2 76 ? 23.985 18.117 157.623 1.00 11.20 76 ALA B CA 1
ATOM 664 C C . ALA B 2 76 ? 22.723 18.846 157.089 1.00 10.78 76 ALA B C 1
ATOM 665 O O . ALA B 2 76 ? 21.629 18.292 157.080 1.00 11.60 76 ALA B O 1
ATOM 667 N N . THR B 2 77 ? 22.886 20.088 156.652 1.00 11.20 77 THR B N 1
ATOM 668 C CA . THR B 2 77 ? 21.739 20.838 156.091 1.00 11.78 77 THR B CA 1
ATOM 669 C C . THR B 2 77 ? 21.211 20.120 154.832 1.00 11.71 77 THR B C 1
ATOM 670 O O . THR B 2 77 ? 20.000 19.913 154.670 1.00 11.31 77 THR B O 1
ATOM 674 N N . LEU B 2 78 ? 22.124 19.743 153.939 1.00 12.13 78 LEU B N 1
ATOM 675 C CA . LEU B 2 78 ? 21.753 19.009 152.720 1.00 12.96 78 LEU B CA 1
ATOM 676 C C . LEU B 2 78 ? 21.029 17.704 153.053 1.00 12.99 78 LEU B C 1
ATOM 677 O O . LEU B 2 78 ? 20.004 17.359 152.435 1.00 12.70 78 LEU B O 1
ATOM 682 N N . GLU B 2 79 ? 21.548 16.983 154.049 1.00 13.34 79 GLU B N 1
ATOM 683 C CA . GLU B 2 79 ? 20.968 15.723 154.455 1.00 14.47 79 GLU B CA 1
ATOM 684 C C . GLU B 2 79 ? 19.571 15.898 155.046 1.00 14.92 79 GLU B C 1
ATOM 685 O O . GLU B 2 79 ? 18.765 14.984 154.954 1.00 16.24 79 GLU B O 1
ATOM 691 N N . SER B 2 80 ? 19.285 17.059 155.638 1.00 15.36 80 SER B N 1
ATOM 692 C CA . SER B 2 80 ? 17.969 17.299 156.271 1.00 16.37 80 SER B CA 1
ATOM 693 C C . SER B 2 80 ? 16.802 17.245 155.276 1.00 18.07 80 SER B C 1
ATOM 694 O O . SER B 2 80 ? 15.653 17.068 155.678 1.00 18.11 80 SER B O 1
ATOM 697 N N . VAL B 2 81 ? 17.097 17.381 153.985 1.00 18.73 81 VAL B N 1
ATOM 698 C CA . VAL B 2 81 ? 16.034 17.253 152.982 1.00 21.55 81 VAL B CA 1
ATOM 699 C C . VAL B 2 81 ? 15.908 15.875 152.354 1.00 23.10 81 VAL B C 1
ATOM 700 O O . VAL B 2 81 ? 15.102 15.693 151.445 1.00 24.47 81 VAL B O 1
ATOM 704 N N . ALA B 2 82 ? 16.673 14.903 152.851 1.00 24.53 82 ALA B N 1
ATOM 705 C CA . ALA B 2 82 ? 16.747 13.601 152.180 1.00 26.22 82 ALA B CA 1
ATOM 706 C C . ALA B 2 82 ? 15.407 12.866 152.105 1.00 26.84 82 ALA B C 1
ATOM 707 O O . ALA B 2 82 ? 15.136 12.190 151.109 1.00 28.75 82 ALA B O 1
ATOM 709 N N . ASP B 2 83 ? 14.573 13.018 153.132 1.00 26.99 83 ASP B N 1
ATOM 710 C CA . ASP B 2 83 ? 13.285 12.336 153.216 0.50 26.62 83 ASP B CA 1
ATOM 711 C C . ASP B 2 83 ? 12.146 13.220 152.715 1.00 26.42 83 ASP B C 1
ATOM 712 O O . ASP B 2 83 ? 11.011 12.740 152.554 1.00 27.22 83 ASP B O 1
ATOM 717 N N . MET B 2 84 ? 12.441 14.508 152.508 1.00 25.12 84 MET B N 1
ATOM 718 C CA . MET B 2 84 ? 11.427 15.527 152.233 1.00 23.67 84 MET B CA 1
ATOM 719 C C . MET B 2 84 ? 11.113 15.577 150.741 1.00 22.27 84 MET B C 1
ATOM 720 O O . MET B 2 84 ? 12.021 15.488 149.914 1.00 22.93 84 MET B O 1
ATOM 725 N N . GLU B 2 85 ? 9.827 15.719 150.394 1.00 21.03 85 GLU B N 1
ATOM 726 C CA . GLU B 2 85 ? 9.409 15.962 149.017 1.00 19.71 85 GLU B CA 1
ATOM 727 C C . GLU B 2 85 ? 10.211 17.143 148.452 1.00 18.45 85 GLU B C 1
ATOM 728 O O . GLU B 2 85 ? 10.252 18.231 149.056 1.00 17.71 85 GLU B O 1
ATOM 734 N N . THR B 2 86 ? 10.877 16.906 147.323 1.00 16.54 86 THR B N 1
ATOM 735 C CA . THR B 2 86 ? 11.543 17.963 146.568 1.00 15.49 86 THR B CA 1
ATOM 736 C C . THR B 2 86 ? 10.786 18.153 145.242 1.00 14.87 86 THR B C 1
ATOM 737 O O . THR B 2 86 ? 10.890 17.330 144.312 1.00 14.92 86 THR B O 1
ATOM 741 N N . LEU B 2 87 ? 10.054 19.255 145.146 1.00 12.07 87 LEU B N 1
ATOM 742 C CA . LEU B 2 87 ? 9.124 19.471 144.045 1.00 10.88 87 LEU B CA 1
ATOM 743 C C . LEU B 2 87 ? 9.928 19.896 142.821 1.00 10.18 87 LEU B C 1
ATOM 744 O O . LEU B 2 87 ? 10.815 20.729 142.939 1.00 9.63 87 LEU B O 1
ATOM 749 N N . PRO B 2 88 ? 9.635 19.301 141.654 1.00 10.81 88 PRO B N 1
ATOM 750 C CA . PRO B 2 88 ? 10.422 19.650 140.457 1.00 10.59 88 PRO B CA 1
ATOM 751 C C . PRO B 2 88 ? 9.968 20.939 139.781 1.00 10.50 88 PRO B C 1
ATOM 752 O O . PRO B 2 88 ? 8.885 21.435 140.046 1.00 10.86 88 PRO B O 1
ATOM 756 N N . VAL B 2 89 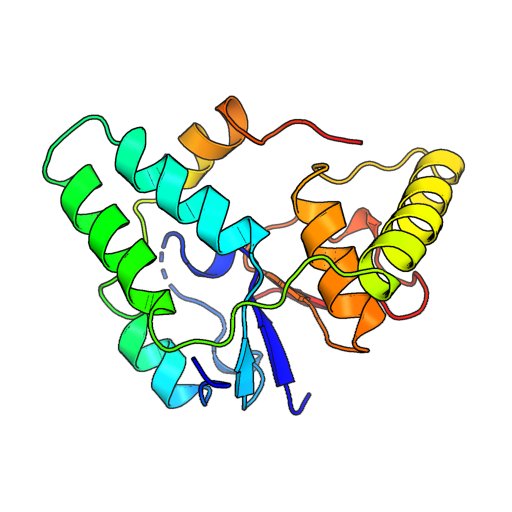? 10.791 21.471 138.878 1.00 9.68 89 VAL B N 1
ATOM 757 C CA . VAL B 2 89 ? 10.291 22.467 137.949 1.00 10.00 89 VAL B CA 1
ATOM 758 C C . VAL B 2 89 ? 9.692 21.659 136.785 1.00 10.31 89 VAL B C 1
ATOM 759 O O . VAL B 2 89 ? 10.434 21.070 135.984 1.00 10.56 89 VAL B O 1
ATOM 763 N N . ASP B 2 90 ? 8.374 21.609 136.715 1.00 9.88 90 ASP B N 1
ATOM 764 C CA . ASP B 2 90 ? 7.666 20.889 135.645 1.00 11.34 90 ASP B CA 1
ATOM 765 C C . ASP B 2 90 ? 7.004 21.895 134.700 1.00 10.87 90 ASP B C 1
ATOM 766 O O . ASP B 2 90 ? 7.279 23.080 134.800 1.00 9.86 90 ASP B O 1
ATOM 771 N N . ASP B 2 91 ? 6.145 21.426 133.779 1.00 10.81 91 ASP B N 1
ATOM 772 C CA . ASP B 2 91 ? 5.523 22.319 132.805 1.00 11.77 91 ASP B CA 1
ATOM 773 C C . ASP B 2 91 ? 4.694 23.423 133.471 1.00 10.85 91 ASP B C 1
ATOM 774 O O . ASP B 2 91 ? 4.745 24.585 133.057 1.00 10.85 91 ASP B O 1
ATOM 779 N N . ASP B 2 92 ? 3.927 23.057 134.493 1.00 11.32 92 ASP B N 1
ATOM 780 C CA . ASP B 2 92 ? 3.062 24.029 135.155 1.00 11.41 92 ASP B CA 1
ATOM 781 C C . ASP B 2 92 ? 3.877 25.112 135.848 1.00 9.57 92 ASP B C 1
ATOM 782 O O . ASP B 2 92 ? 3.470 26.273 135.875 1.00 9.22 92 ASP B O 1
ATOM 787 N N . ALA B 2 93 ? 5.013 24.724 136.425 1.00 9.06 93 ALA B N 1
ATOM 788 C CA . ALA B 2 93 ? 5.898 25.695 137.081 1.00 8.43 93 ALA B CA 1
ATOM 789 C C . ALA B 2 93 ? 6.494 26.620 136.028 1.00 8.16 93 ALA B C 1
ATOM 790 O O . ALA B 2 93 ? 6.620 27.816 136.244 1.00 7.91 93 ALA B O 1
ATOM 792 N N . ALA B 2 94 ? 6.854 26.053 134.878 1.00 8.79 94 ALA B N 1
ATOM 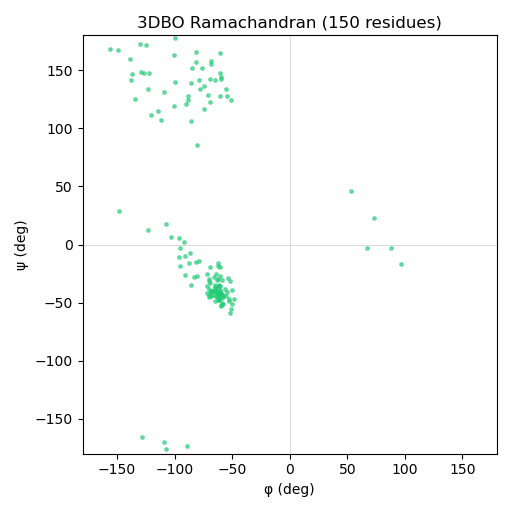793 C CA . ALA B 2 94 ? 7.424 26.830 133.792 1.00 8.38 94 ALA B CA 1
ATOM 794 C C . ALA B 2 94 ? 6.445 27.890 133.307 1.00 8.40 94 ALA B C 1
ATOM 795 O O . ALA B 2 94 ? 6.834 29.017 133.074 1.00 7.59 94 ALA B O 1
ATOM 797 N N . ARG B 2 95 ? 5.182 27.513 133.118 1.00 8.39 95 ARG B N 1
ATOM 798 C CA . ARG B 2 95 ? 4.177 28.483 132.671 1.00 9.72 95 ARG B CA 1
ATOM 799 C C . ARG B 2 95 ? 3.974 29.594 133.691 1.00 9.70 95 ARG B C 1
ATOM 800 O O . ARG B 2 95 ? 3.852 30.771 133.330 1.00 9.23 95 ARG B O 1
ATOM 808 N N . MET B 2 96 ? 3.958 29.212 134.964 1.00 9.34 96 MET B N 1
ATOM 809 C CA . MET B 2 96 ? 3.842 30.177 136.053 1.00 9.91 96 MET B CA 1
ATOM 810 C C . MET B 2 96 ? 5.030 31.140 136.077 1.00 9.02 96 MET B C 1
ATOM 811 O O . MET B 2 96 ? 4.837 32.347 136.273 1.00 9.25 96 MET B O 1
ATOM 816 N N . TRP B 2 97 ? 6.254 30.611 135.901 1.00 8.39 97 TRP B N 1
ATOM 817 C CA . TRP B 2 97 ? 7.455 31.441 135.914 1.00 7.67 97 TRP B CA 1
ATOM 818 C C . TRP B 2 97 ? 7.320 32.563 134.882 1.00 7.82 97 TRP B C 1
ATOM 819 O O . TRP B 2 97 ? 7.633 33.705 135.189 1.00 7.71 97 TRP B O 1
ATOM 830 N N . ALA B 2 98 ? 6.836 32.235 133.688 1.00 7.48 98 ALA B N 1
ATOM 831 C CA . ALA B 2 98 ? 6.674 33.244 132.638 1.00 8.31 98 ALA B CA 1
ATOM 832 C C . ALA B 2 98 ? 5.695 34.360 133.059 1.00 8.35 98 ALA B C 1
ATOM 833 O O . ALA B 2 98 ? 5.981 35.535 132.844 1.00 9.77 98 ALA B O 1
ATOM 835 N N . ARG B 2 99 ? 4.542 33.985 133.607 1.00 9.69 99 ARG B N 1
ATOM 836 C CA . ARG B 2 99 ? 3.538 34.951 134.074 1.00 10.89 99 ARG B CA 1
ATOM 837 C C . ARG B 2 99 ? 4.133 35.865 135.150 1.00 11.37 99 ARG B C 1
ATOM 838 O O . ARG B 2 99 ? 4.017 37.093 135.066 1.00 11.46 99 ARG B O 1
ATOM 846 N N . LEU B 2 100 ? 4.765 35.254 136.147 1.00 10.39 100 LEU B N 1
ATOM 847 C CA . LEU B 2 100 ? 5.371 36.025 137.250 1.00 10.89 100 LEU B CA 1
ATOM 848 C C . LEU B 2 100 ? 6.513 36.917 136.762 1.00 11.18 100 LEU B C 1
ATOM 849 O O . LEU B 2 100 ? 6.643 38.071 137.187 1.00 10.92 100 LEU B O 1
ATOM 854 N N . ARG B 2 101 ? 7.331 36.396 135.850 1.00 10.34 101 ARG B N 1
ATOM 855 C CA . ARG B 2 101 ? 8.419 37.168 135.256 1.00 11.01 101 ARG B CA 1
ATOM 856 C C . ARG B 2 101 ? 7.937 38.414 134.507 1.00 11.51 101 ARG B C 1
ATOM 857 O O . ARG B 2 101 ? 8.531 39.492 134.646 1.00 11.20 101 ARG B O 1
ATOM 865 N N . ILE B 2 102 ? 6.878 38.280 133.721 1.00 12.92 102 ILE B N 1
ATOM 866 C CA . ILE B 2 102 ? 6.374 39.469 133.006 1.00 14.52 102 ILE B CA 1
ATOM 867 C C . ILE B 2 102 ? 5.727 40.470 133.997 1.00 15.54 102 ILE B C 1
ATOM 868 O O . ILE B 2 102 ? 5.936 41.679 133.874 1.00 16.70 102 ILE B O 1
ATOM 877 N N . HIS B 2 103 ? 5.020 39.950 134.997 1.00 15.61 103 HIS B N 1
ATOM 878 C CA . HIS B 2 103 ? 4.470 40.779 136.073 1.00 16.96 103 HIS B CA 1
ATOM 879 C C . HIS B 2 103 ? 5.570 41.683 136.658 1.00 17.43 103 HIS B C 1
ATOM 880 O O . HIS B 2 103 ? 5.407 42.915 136.725 1.00 17.05 103 HIS B O 1
ATOM 887 N N . LEU B 2 104 ? 6.706 41.087 137.021 1.00 17.12 104 LEU B N 1
ATOM 888 C CA . LEU B 2 104 ? 7.857 41.850 137.530 1.00 17.99 104 LEU B CA 1
ATOM 889 C C . LEU B 2 104 ? 8.445 42.847 136.518 1.00 19.24 104 LEU B C 1
ATOM 890 O O . LEU B 2 104 ? 8.775 43.981 136.891 1.00 19.08 104 LEU B O 1
ATOM 895 N N . ALA B 2 105 ? 8.551 42.445 135.246 1.00 19.34 105 ALA B N 1
ATOM 896 C CA . ALA B 2 105 ? 9.169 43.308 134.218 1.00 21.21 105 ALA B CA 1
ATOM 897 C C . ALA B 2 105 ? 8.352 44.579 134.046 1.00 22.51 105 ALA B C 1
ATOM 898 O O . ALA B 2 105 ? 8.904 45.688 133.949 1.00 23.59 105 ALA B O 1
ATOM 900 N N . GLU B 2 106 ? 7.033 44.409 134.051 1.00 23.94 106 GLU B N 1
ATOM 901 C CA . GLU B 2 106 ? 6.100 45.517 133.871 1.00 25.76 106 GLU B CA 1
ATOM 902 C C . GLU B 2 106 ? 6.160 46.505 135.024 1.00 25.87 106 GLU B C 1
ATOM 903 O O . GLU B 2 106 ? 6.107 47.711 134.797 1.00 26.39 106 GLU B O 1
ATOM 909 N N . SER B 2 107 ? 6.289 45.985 136.249 1.00 25.94 107 SER B N 1
ATOM 910 C CA . SER B 2 107 ? 6.303 46.798 137.468 1.00 25.96 107 SER B CA 1
ATOM 911 C C . SER B 2 107 ? 7.682 47.393 137.717 1.00 26.15 107 SER B C 1
ATOM 912 O O . SER B 2 107 ? 7.845 48.311 138.531 1.00 27.06 107 SER B O 1
ATOM 917 N N . GLY B 2 108 ? 8.680 46.861 137.021 1.00 26.27 108 GLY B N 1
ATOM 918 C CA . GLY B 2 108 ? 10.064 47.290 137.188 1.00 26.32 108 GLY B CA 1
ATOM 919 C C . GLY B 2 108 ? 10.661 46.785 138.493 1.00 26.20 108 GLY B C 1
ATOM 920 O O . GLY B 2 108 ? 11.622 47.363 138.998 1.00 27.46 108 GLY B O 1
ATOM 921 N N . ARG B 2 109 ? 10.090 45.711 139.037 1.00 24.71 109 ARG B N 1
ATOM 922 C CA . ARG B 2 109 ? 10.574 45.122 140.286 1.00 23.65 109 ARG B CA 1
ATOM 923 C C . ARG B 2 109 ? 11.434 43.875 140.015 1.00 22.94 109 ARG B C 1
ATOM 924 O O . ARG B 2 109 ? 11.389 43.318 138.916 1.00 22.93 109 ARG B O 1
ATOM 939 N N . ARG B 2 110 ? 12.219 43.453 141.008 1.00 22.11 110 ARG B N 1
ATOM 940 C CA . ARG B 2 110 ? 13.143 42.330 140.828 1.00 20.78 110 ARG B CA 1
ATOM 941 C C . ARG B 2 110 ? 13.032 41.247 141.903 1.00 20.37 110 ARG B C 1
ATOM 942 O O . ARG B 2 110 ? 12.718 41.538 143.059 1.00 19.34 110 ARG B O 1
ATOM 950 N N . VAL B 2 111 ? 13.312 40.005 141.487 1.00 18.82 111 VAL B N 1
ATOM 951 C CA . VAL B 2 111 ? 13.431 38.831 142.359 1.00 18.72 111 VAL B CA 1
ATOM 952 C C . VAL B 2 111 ? 14.666 38.067 141.822 1.00 17.84 111 VAL B C 1
ATOM 953 O O . VAL B 2 111 ? 14.829 38.023 140.607 1.00 19.07 111 VAL B O 1
ATOM 957 N N . ARG B 2 112 ? 15.511 37.487 142.689 1.00 16.92 112 ARG B N 1
ATOM 958 C CA . ARG B 2 112 ? 16.610 36.557 142.272 1.00 15.97 112 ARG B CA 1
ATOM 959 C C . ARG B 2 112 ? 15.972 35.534 141.344 1.00 14.04 112 ARG B C 1
ATOM 960 O O . ARG B 2 112 ? 14.882 35.032 141.647 1.00 13.12 112 ARG B O 1
ATOM 968 N N A ILE B 2 113 ? 16.626 35.184 140.237 0.50 13.39 113 ILE B N 1
ATOM 969 N N B ILE B 2 113 ? 16.643 35.192 140.248 0.50 13.28 113 ILE B N 1
ATOM 970 C CA A ILE B 2 113 ? 15.980 34.256 139.297 0.50 12.29 113 ILE B CA 1
ATOM 971 C CA B ILE B 2 113 ? 16.073 34.236 139.293 0.50 12.04 113 ILE B CA 1
ATOM 972 C C A ILE B 2 113 ? 15.661 32.890 139.935 0.50 11.53 113 ILE B C 1
ATOM 973 C C B ILE B 2 113 ? 15.670 32.914 139.950 0.50 11.40 113 ILE B C 1
ATOM 974 O O A ILE B 2 113 ? 14.608 32.311 139.664 0.50 10.85 113 ILE B O 1
ATOM 975 O O B ILE B 2 113 ? 14.586 32.387 139.699 0.50 10.71 113 ILE B O 1
ATOM 984 N N . ASN B 2 114 ? 16.546 32.396 140.800 1.00 10.73 114 ASN B N 1
ATOM 985 C CA . ASN B 2 114 ? 16.316 31.114 141.441 1.00 10.07 114 ASN B CA 1
ATOM 986 C C . ASN B 2 114 ? 15.156 31.206 142.436 1.00 8.99 114 ASN B C 1
ATOM 987 O O . ASN B 2 114 ? 14.390 30.268 142.556 1.00 8.44 114 ASN B O 1
ATOM 992 N N . ASP B 2 115 ? 15.010 32.354 143.101 1.00 9.47 115 ASP B N 1
ATOM 993 C CA . ASP B 2 115 ? 13.807 32.583 143.926 1.00 9.49 115 ASP B CA 1
ATOM 994 C C . ASP B 2 115 ? 12.531 32.635 143.098 1.00 9.57 115 ASP B C 1
ATOM 995 O O . ASP B 2 115 ? 11.493 32.133 143.531 1.00 8.46 115 ASP B O 1
ATOM 1000 N N . LEU B 2 116 ? 12.614 33.174 141.883 1.00 10.27 116 LEU B N 1
ATOM 1001 C CA . LEU B 2 116 ? 11.423 33.183 141.006 1.00 9.09 116 LEU B CA 1
ATOM 1002 C C . LEU B 2 116 ? 10.997 31.771 140.606 1.00 8.17 116 LEU B C 1
ATOM 1003 O O . LEU B 2 116 ? 9.796 31.468 140.573 1.00 8.73 116 LEU B O 1
ATOM 1008 N N . TRP B 2 117 ? 11.971 30.901 140.317 1.00 8.08 117 TRP B N 1
ATOM 1009 C CA . TRP B 2 117 ? 11.691 29.472 140.098 1.00 8.02 117 TRP B CA 1
ATOM 1010 C C . TRP B 2 117 ? 11.006 28.819 141.308 1.00 8.54 117 TRP B C 1
ATOM 1011 O O . TRP B 2 117 ? 10.048 28.083 141.161 1.00 7.55 117 TRP B O 1
ATOM 1022 N N . ILE B 2 118 ? 11.494 29.104 142.507 1.00 8.76 118 ILE B N 1
ATOM 1023 C CA . ILE B 2 118 ? 10.842 28.607 143.718 1.00 8.24 118 ILE B CA 1
ATOM 1024 C C . ILE B 2 118 ? 9.385 29.073 143.810 1.00 8.05 118 ILE B C 1
ATOM 1025 O O . ILE B 2 118 ? 8.483 28.246 143.998 1.00 7.99 118 ILE B O 1
ATOM 1030 N N . ALA B 2 119 ? 9.170 30.381 143.648 1.00 8.37 119 ALA B N 1
ATOM 1031 C CA . ALA B 2 119 ? 7.835 30.971 143.695 1.00 9.45 119 ALA B CA 1
ATOM 1032 C C . ALA B 2 119 ? 6.946 30.387 142.596 1.00 9.17 119 ALA B C 1
ATOM 1033 O O . ALA B 2 119 ? 5.769 30.107 142.838 1.00 9.82 119 ALA B O 1
ATOM 10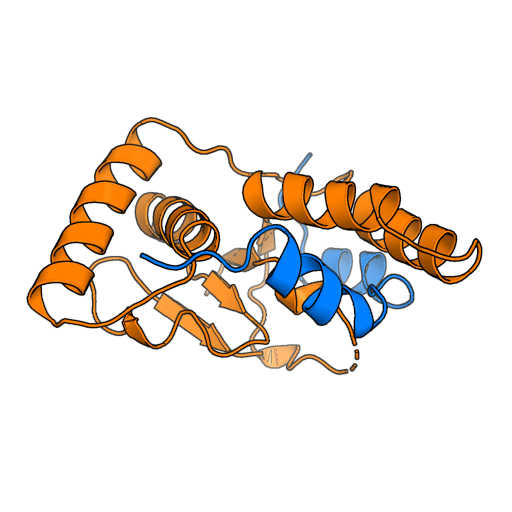35 N N . ALA B 2 120 ? 7.519 30.164 141.403 1.00 9.18 120 ALA B N 1
ATOM 1036 C CA . ALA B 2 120 ? 6.757 29.558 140.299 1.00 8.82 120 ALA B CA 1
ATOM 1037 C C . ALA B 2 120 ? 6.286 28.147 140.638 1.00 9.14 120 ALA B C 1
ATOM 1038 O O . ALA B 2 120 ? 5.135 27.781 140.388 1.00 8.87 120 ALA B O 1
ATOM 1040 N N . VAL B 2 121 ? 7.176 27.344 141.205 1.00 9.03 121 VAL B N 1
ATOM 1041 C CA . VAL B 2 121 ? 6.819 25.998 141.621 1.00 9.40 121 VAL B CA 1
ATOM 1042 C C . VAL B 2 121 ? 5.683 26.023 142.666 1.00 9.24 121 VAL B C 1
ATOM 1043 O O . VAL B 2 121 ? 4.649 25.337 142.508 1.00 9.44 121 VAL B O 1
ATOM 1047 N N . ALA B 2 122 ? 5.876 26.810 143.721 1.00 9.99 122 ALA B N 1
ATOM 1048 C CA . ALA B 2 122 ? 4.859 26.914 144.765 1.00 11.03 122 ALA B CA 1
ATOM 1049 C C . ALA B 2 122 ? 3.520 27.418 144.217 1.00 10.90 122 ALA B C 1
ATOM 1050 O O . ALA B 2 122 ? 2.476 26.768 144.443 1.00 12.02 122 ALA B O 1
ATOM 1052 N N . ALA B 2 123 ? 3.535 28.558 143.517 1.00 10.62 123 ALA B N 1
ATOM 1053 C CA . ALA B 2 123 ? 2.304 29.139 142.941 1.00 11.52 123 ALA B CA 1
ATOM 1054 C C . ALA B 2 123 ? 1.568 28.189 142.015 1.00 12.83 123 ALA B C 1
ATOM 1055 O O . ALA B 2 123 ? 0.335 28.147 142.014 1.00 12.29 123 ALA B O 1
ATOM 1057 N N . SER B 2 124 ? 2.323 27.419 141.223 1.00 12.35 124 SER B N 1
ATOM 1058 C CA . SER B 2 124 ? 1.718 26.513 140.246 1.00 13.39 124 SER B CA 1
ATOM 1059 C C . SER B 2 124 ? 1.001 25.343 140.938 1.00 14.53 124 SER B C 1
ATOM 1060 O O . SER B 2 124 ? 0.159 24.683 140.331 1.00 15.39 124 SER B O 1
ATOM 1063 N N . ARG B 2 125 ? 1.349 25.101 142.205 1.00 15.60 125 ARG B N 1
ATOM 1064 C CA . ARG B 2 125 ? 0.719 24.078 143.034 1.00 16.46 125 ARG B CA 1
ATOM 1065 C C . ARG B 2 125 ? -0.266 24.662 144.046 1.00 17.19 125 ARG B C 1
ATOM 1066 O O . ARG B 2 125 ? -0.784 23.936 144.896 1.00 17.62 125 ARG B O 1
ATOM 1074 N N . ALA B 2 126 ? -0.514 25.968 143.939 1.00 17.33 126 ALA B N 1
ATOM 1075 C CA . ALA B 2 126 ? -1.379 26.714 144.848 1.00 17.56 126 ALA B CA 1
ATOM 1076 C C . ALA B 2 126 ? -0.937 26.494 146.303 1.00 17.63 126 ALA B C 1
ATOM 1077 O O . ALA B 2 126 ? -1.753 26.201 147.200 1.00 18.13 126 ALA B O 1
ATOM 1079 N N . LEU B 2 127 ? 0.372 26.602 146.522 1.00 15.80 127 LEU B N 1
ATOM 1080 C CA . LEU B 2 127 ? 0.968 26.522 147.849 1.00 15.38 127 LEU B CA 1
ATOM 1081 C C . LEU B 2 127 ? 1.755 27.783 148.157 1.00 14.42 127 LEU B C 1
ATOM 1082 O O . LEU B 2 127 ? 2.322 28.414 147.251 1.00 12.89 127 LEU B O 1
ATOM 1087 N N . PRO B 2 128 ? 1.793 28.171 149.441 1.00 13.77 128 PRO B N 1
ATOM 1088 C CA . PRO B 2 128 ? 2.570 29.322 149.824 1.00 13.16 128 PRO B CA 1
ATOM 1089 C C . PRO B 2 128 ? 4.067 29.023 149.878 1.00 12.77 128 PRO B C 1
ATOM 1090 O O . PRO B 2 128 ? 4.465 27.884 150.146 1.00 13.75 128 PRO B O 1
ATOM 1094 N N . VAL B 2 129 ? 4.878 30.047 149.643 1.00 12.23 129 VAL B N 1
ATOM 1095 C CA . VAL B 2 129 ? 6.311 29.990 149.874 1.00 11.83 129 VAL B CA 1
ATOM 1096 C C . VAL B 2 129 ? 6.605 30.395 151.330 1.00 12.60 129 VAL B C 1
ATOM 1097 O O . VAL B 2 129 ? 6.151 31.451 151.789 1.00 12.68 129 VAL B O 1
ATOM 1101 N N . ILE B 2 130 ? 7.359 29.551 152.037 1.00 12.07 130 ILE B N 1
ATOM 1102 C CA . ILE B 2 130 ? 7.785 29.824 153.410 1.00 12.53 130 ILE B CA 1
ATOM 1103 C C . ILE B 2 130 ? 9.212 30.318 153.323 1.00 13.14 130 ILE B C 1
ATOM 1104 O O . ILE B 2 130 ? 10.095 29.590 152.833 1.00 13.58 130 ILE B O 1
ATOM 1113 N N . THR B 2 131 ? 9.452 31.548 153.782 1.00 13.04 131 THR B N 1
ATOM 1114 C CA . THR B 2 131 ? 10.765 32.165 153.648 1.00 15.13 131 THR B CA 1
ATOM 1115 C C . THR B 2 131 ? 11.208 32.886 154.917 1.00 16.86 131 THR B C 1
ATOM 1116 O O . THR B 2 131 ? 10.389 33.459 155.642 1.00 17.30 131 THR B O 1
ATOM 1120 N N . GLN B 2 132 ? 12.508 32.862 155.162 1.00 18.75 132 GLN B N 1
ATOM 1121 C CA . GLN B 2 132 ? 13.071 33.594 156.275 1.00 21.62 132 GLN B CA 1
ATOM 1122 C C . GLN B 2 132 ? 13.585 34.950 155.802 1.00 22.77 132 GLN B C 1
ATOM 1123 O O . GLN B 2 132 ? 13.774 35.846 156.617 1.00 23.34 132 GLN B O 1
ATOM 1129 N N . ASP B 2 133 ? 13.807 35.097 154.494 1.00 23.88 133 ASP B N 1
ATOM 1130 C CA . ASP B 2 133 ? 14.465 36.286 153.943 1.00 26.15 133 ASP B CA 1
ATOM 1131 C C . ASP B 2 133 ? 13.464 37.192 153.206 1.00 26.55 133 ASP B C 1
ATOM 1132 O O . ASP B 2 133 ? 12.278 36.894 153.203 1.00 26.63 133 ASP B O 1
ATOM 1137 N N . ASP B 2 134 ? 13.937 38.270 152.580 1.00 27.43 134 ASP B N 1
ATOM 1138 C CA . ASP B 2 134 ? 13.036 39.323 152.072 1.00 28.70 134 ASP B CA 1
ATOM 1139 C C . ASP B 2 134 ? 12.835 39.417 150.557 1.00 28.71 134 ASP B C 1
ATOM 1140 O O . ASP B 2 134 ? 12.353 40.438 150.061 1.00 28.39 134 ASP B O 1
ATOM 1145 N N . ASP B 2 135 ? 13.180 38.360 149.824 1.00 28.81 135 ASP B N 1
ATOM 1146 C CA . ASP B 2 135 ? 13.234 38.436 148.364 1.00 29.07 135 ASP B CA 1
ATOM 1147 C C . ASP B 2 135 ? 11.887 38.311 147.660 1.00 29.03 135 ASP B C 1
ATOM 1148 O O . ASP B 2 135 ? 11.712 38.804 146.545 1.00 30.38 135 ASP B O 1
ATOM 1153 N N . PHE B 2 136 ? 10.952 37.625 148.284 1.00 27.96 136 PHE B N 1
ATOM 1154 C CA . PHE B 2 136 ? 9.723 37.260 147.585 1.00 27.37 136 PHE B CA 1
ATOM 1155 C C . PHE B 2 136 ? 8.697 38.374 147.676 1.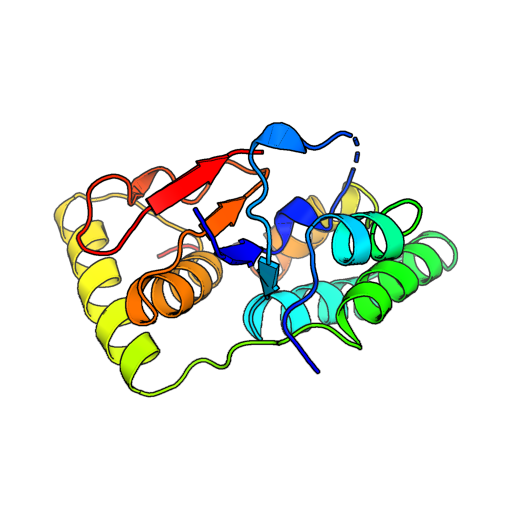00 27.23 136 PHE B C 1
ATOM 1156 O O . PHE B 2 136 ? 7.656 38.333 147.025 1.00 27.73 136 PHE B O 1
ATOM 1164 N N . ALA B 2 137 ? 9.024 39.384 148.484 1.00 27.72 137 ALA B N 1
ATOM 1165 C CA . ALA B 2 137 ? 8.180 40.559 148.725 1.00 27.05 137 ALA B CA 1
ATOM 1166 C C . ALA B 2 137 ? 7.678 41.223 147.469 1.00 25.87 137 ALA B C 1
ATOM 1167 O O . ALA B 2 137 ? 6.524 41.648 147.409 1.00 25.89 137 ALA B O 1
ATOM 1169 N N . ALA B 2 138 ? 8.527 41.297 146.447 1.00 24.00 138 ALA B N 1
ATOM 1170 C CA . ALA B 2 138 ? 8.157 41.942 145.197 1.00 21.30 138 ALA B CA 1
ATOM 1171 C C . ALA B 2 138 ? 6.953 41.310 144.484 1.00 19.58 138 ALA B C 1
ATOM 1172 O O . ALA B 2 138 ? 6.358 41.926 143.617 1.00 19.95 138 ALA B O 1
ATOM 1174 N N . LEU B 2 139 ? 6.633 40.076 144.829 1.00 17.27 139 LEU B N 1
ATOM 1175 C CA . LEU B 2 139 ? 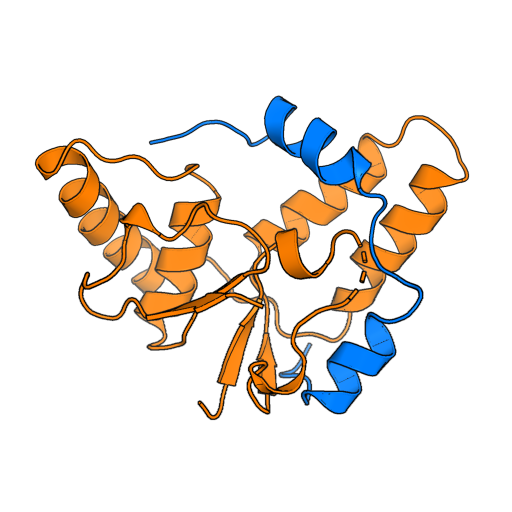5.559 39.321 144.184 1.00 15.89 139 LEU B CA 1
ATOM 1176 C C . LEU B 2 139 ? 4.207 39.379 144.910 1.00 14.88 139 LEU B C 1
ATOM 1177 O O . LEU B 2 139 ? 3.219 38.804 144.440 1.00 13.97 139 LEU B O 1
ATOM 1182 N N . ASP B 2 140 ? 4.163 40.051 146.065 1.00 14.02 140 ASP B N 1
ATOM 1183 C CA . ASP B 2 140 ? 2.938 40.054 146.858 1.00 13.37 140 ASP B CA 1
ATOM 1184 C C . ASP B 2 140 ? 1.740 40.527 146.046 1.00 13.20 140 ASP B C 1
ATOM 1185 O O . ASP B 2 140 ? 1.787 41.583 145.426 1.00 13.55 140 ASP B O 1
ATOM 1190 N N . GLY B 2 141 ? 0.677 39.733 146.049 1.00 13.86 141 GLY B N 1
ATOM 1191 C CA . GLY B 2 141 ? -0.551 40.087 145.338 1.00 14.82 141 GLY B CA 1
ATOM 1192 C C . GLY B 2 141 ? -0.680 39.471 143.956 1.00 16.23 141 GLY B C 1
ATOM 1193 O O . GLY B 2 141 ? -1.768 39.462 143.386 1.00 16.61 141 GLY B O 1
ATOM 1194 N N . ALA B 2 142 ? 0.419 38.987 143.386 1.00 16.51 142 ALA B N 1
ATOM 1195 C CA . ALA B 2 142 ? 0.330 38.256 142.108 1.00 17.88 142 ALA B CA 1
ATOM 1196 C C . ALA B 2 142 ? -0.574 37.030 142.256 1.00 18.33 142 ALA B C 1
ATOM 1197 O O . ALA B 2 142 ? -0.625 36.418 143.306 1.00 18.76 142 ALA B O 1
ATOM 1199 N N . ALA B 2 143 ? -1.343 36.670 141.228 1.00 19.81 143 ALA B N 1
ATOM 1200 C CA . ALA B 2 143 ? -2.212 35.512 141.391 1.00 19.24 143 ALA B CA 1
ATOM 1201 C C . ALA B 2 143 ? -1.427 34.237 141.719 1.00 18.50 143 ALA B C 1
ATOM 1202 O O . ALA B 2 143 ? -0.305 34.007 141.232 1.00 19.36 143 ALA B O 1
ATOM 1204 N N . SER B 2 144 ? -2.046 33.450 142.586 1.00 17.56 144 SER B N 1
ATOM 1205 C CA . SER B 2 144 ? -1.512 32.227 143.139 1.00 15.94 144 SER B CA 1
ATOM 1206 C C . SER B 2 144 ? -0.306 32.414 144.063 1.00 14.75 144 SER B C 1
ATOM 1207 O O . SER B 2 144 ? 0.145 31.433 144.627 1.00 14.59 144 SER B O 1
ATOM 1210 N N . VAL B 2 145 ? 0.186 33.651 144.235 1.00 12.92 145 VAL B N 1
ATOM 1211 C CA . VAL B 2 145 ? 1.357 33.906 145.125 1.00 12.09 145 VAL B CA 1
ATOM 1212 C C . VAL B 2 145 ? 0.901 34.169 146.569 1.00 11.99 145 VAL B C 1
ATOM 1213 O O . VAL B 2 145 ? 0.067 35.042 146.804 1.00 12.07 145 VAL B O 1
ATOM 1217 N N . GLU B 2 146 ? 1.414 33.389 147.522 1.00 11.83 146 GLU B N 1
ATOM 1218 C CA . GLU B 2 146 ? 1.258 33.734 148.952 1.00 12.67 146 GLU B CA 1
ATOM 1219 C C . GLU B 2 146 ? 2.629 33.533 149.594 1.00 11.42 146 GLU B C 1
ATOM 1220 O O . GLU B 2 146 ? 3.238 32.476 149.432 1.00 12.00 146 GLU B O 1
ATOM 1231 N N . ILE B 2 147 ? 3.139 34.572 150.249 1.00 10.52 147 ILE B N 1
ATOM 1232 C CA . ILE B 2 147 ? 4.451 34.541 150.887 1.00 10.43 147 ILE B CA 1
ATOM 1233 C C . ILE B 2 147 ? 4.238 34.533 152.419 1.00 11.56 147 ILE B C 1
ATOM 1234 O O . ILE B 2 147 ? 3.473 35.330 152.918 1.00 11.40 147 ILE B O 1
ATOM 1239 N N . ILE B 2 148 ? 4.915 33.628 153.123 1.00 11.89 148 ILE B N 1
ATOM 1240 C CA . ILE B 2 148 ? 4.839 33.543 154.592 1.00 13.51 148 ILE B CA 1
ATOM 1241 C C . ILE B 2 148 ? 6.240 33.750 155.147 1.00 13.88 148 ILE B C 1
ATOM 1242 O O . ILE B 2 148 ? 7.129 32.937 154.922 1.00 14.51 148 ILE B O 1
ATOM 1247 N N . ARG B 2 149 ? 6.449 34.877 155.829 1.00 14.16 149 ARG B N 1
ATOM 1248 C CA . ARG B 2 149 ? 7.768 35.224 156.331 1.00 14.35 149 ARG B CA 1
ATOM 1249 C C . ARG B 2 149 ? 7.960 34.671 157.740 1.00 15.70 149 ARG B C 1
ATOM 1250 O O . ARG B 2 149 ? 7.201 35.016 158.649 1.00 15.89 149 ARG B O 1
ATOM 1265 N N . VAL B 2 150 ? 8.973 33.827 157.916 1.00 15.55 150 VAL B N 1
ATOM 1266 C CA . VAL B 2 150 ? 9.240 33.184 159.208 1.00 16.90 150 VAL B CA 1
ATOM 1267 C C . VAL B 2 150 ? 10.609 33.577 159.744 1.00 17.33 150 VAL B C 1
ATOM 1268 O O . VAL B 2 150 ? 11.028 33.076 160.766 1.00 19.42 150 VAL B O 1
#

Secondary structure (DSSP, 8-state):
-BPEEHHHHHHHHTT-PBPTTHHHHHHHHH--B-/--EEEE-SGGGB----GGGS-SEEEEEHHHHHHHHHHHHH-SSHHHHHHHHHHHHTTTTB-EE---HHHHHHHHHHHHHHHHHT---BHHHHHHHHHHHHTT-PEEESSSSGGGGTTSTT--EEE-

Organism: Mycobacterium tuberculosis (strain ATCC 25618 / H37Rv) (NCBI:txid83332)

CATH classification: 3.40.50.1010

B-factor: mean 21.01, std 10.01, range [6.58, 46.65]

Solvent-accessible surface area: 7538 Å² total; per-residue (Å²): 146,60,70,8,34,62,104,72,1,22,77,90,0,102,77,11,42,0,20,85,30,1,71,104,40,13,67,129,99,12,25,84,66,40,88,78,18,0,0,0,4,5,8,0,0,4,53,183,3,64,39,85,82,8,4,94,121,0,0,0,0,53,13,0,52,52,3,2,136,55,0,18,133,41,9,95,75,105,110,48,91,63,55,8,74,32,0,31,106,14,1,60,83,0,44,16,4,57,59,55,98,83,0,45,160,30,50,53,168,2,56,109,75,0,56,154,52,65,95,156,1,42,51,38,9,0,67,0,1,0,0,0,5,31,101,86,30,4,3,0,0,53,50,120,34,1,47,22,0,92,77,11,66,62,21,86,28,20,88,25

InterPro domains:
  IPR006442 Type II toxin-antitoxin system, antitoxin Phd/YefM [PF02604] (1-42)
  IPR036165 YefM-like superfamily [SSF143120] (1-46)

Radius of gyration: 14.87 Å; Cα contacts (8 Å, |Δi|>4): 303; chains: 2; bounding box: 39×36×33 Å

Sequence (160 aa):
RRWLSKTEFLSRLRGAQADPGLRNDLAVLAGDTTPAAGVLDTSVFIAQLDEALIPDRVATTVVTLAELRVGVLAAATTTDIRAQRLATLESVADMETLPVDDDAARMWARLRIHLAESGRRVRIINDLWIAAVAASRALPVITQDDDFAALDGAASVEIIRV

Nearest PDB structures (foldseek):
  3dbo-assembly1_A  TM=1.030E+00  e=1.211E-04  Mycobacterium tuberculosis H37Rv
  3dbo-assembly1_B  TM=1.008E+00  e=6.301E-26  Mycobacterium tuberculosis H37Rv
  5ecw-assembly1_A  TM=8.201E-01  e=5.854E-07  Shigella flexneri
  5ecy-assembly1_E  TM=7.925E-01  e=5.489E-07  Shigella flexneri
  3zvk-assembly1_B  TM=7.887E-01  e=2.373E-07  Rickettsia felis

GO terms:
  GO:0015643 toxic substance binding (F, IDA)
  GO:0045927 positive regulation of growth (P, IDA)

Foldseek 3Di:
DDDADPVRVCVVCVVPDDPPCVVVVCCVVPVDDD/DQEAEEEQQCLDDPFPVVQHHPYYAYAVLNLVVLVVQLVPDDDPVSNVSSVVSNVVRVVGHHQYCDPLLVVQLVVQVVVCVVVVHDAPSSVSSRQSRQLSVLHEYEHQDDRCVSRPPPHSYDYHHD